Protein AF-A0A651GFV2-F1 (afdb_monomer)

Nearest PDB structures (foldseek):
  1a22-assembly1_A  TM=2.283E-01  e=3.974E+00  Homo sapiens
  4r3z-assembly1_B  TM=2.240E-01  e=6.162E+00  Homo sapiens
  2o27-assembly2_B-2  TM=1.920E-01  e=3.762E+00  Mus musculus

Solvent-accessible surface area (backbone atoms only — not comparable to full-atom values): 7453 Å² total; per-residue (Å²): 112,40,83,53,96,93,38,80,38,76,36,71,70,55,55,63,34,70,81,28,69,68,60,38,50,56,51,53,23,65,49,46,37,57,92,53,91,43,92,88,35,68,38,31,52,45,27,50,48,49,32,52,30,34,46,70,67,56,53,80,63,41,42,51,53,45,12,53,50,42,31,75,73,68,45,55,46,88,96,65,41,69,43,41,46,68,57,37,52,60,45,31,41,64,42,54,53,53,39,55,75,71,51,23,31,42,91,56,91,83,56,101,57,76,46,58,67,30,76,64,23,22,52,42,25,44,53,32,72,42,80,86,128

Foldseek 3Di:
DDQDPNDDDQDPVRVVCVPPVPVVLLVLLQCPPPPDDDPPQPLRQLRLQCLVCLLVQNCVLSLQVSQVVCQVVQDAPDPSHGRHSVNSCVSCVSVQVSCVVVVQADPDPPDDDRHGGDPVVNVSSCSSPDDDD

Sequence (133 aa):
LRKYKGRLVPTARGRDLAGDPVGLWWHLARALPVGGRDVSDPEWQAGVLLLALMASGSTDNAELTIAKLLTGLGWAVGDGQPIDRRTVTGLIAADVHLLRQLGAFERDRRSGWPGAVTSDGIALARAALGPPK

pLDDT: mean 86.47, std 10.75, range [50.53, 96.25]

Secondary structure (DSSP, 8-state):
-EEETTEEE--HHHHHGGG-HHHHHHHHHHTPSTT---TT-HHHHHHHHHHHHHHHT--TTHHHHHHHHHHHTT-EETTTEEP-HHHHHHHTHHHHHHHHHTT-B----SSSS--SBPHHHHHHHHHHHSPP-

Radius of gyration: 16.15 Å; Cα contacts (8 Å, |Δi|>4): 156; chains: 1; bounding box: 47×35×41 Å

Structure (mmCIF, N/CA/C/O backbone):
data_AF-A0A651GFV2-F1
#
_entry.id   AF-A0A651GFV2-F1
#
loop_
_atom_site.group_PDB
_atom_site.id
_atom_site.type_symbol
_atom_site.label_atom_id
_atom_site.label_alt_id
_atom_site.label_comp_id
_atom_site.label_asym_id
_atom_site.label_entity_id
_atom_site.label_seq_id
_atom_site.pdbx_PDB_ins_code
_atom_site.Cartn_x
_atom_site.Cartn_y
_atom_site.Cartn_z
_atom_site.occupancy
_atom_site.B_iso_or_equiv
_atom_site.auth_seq_id
_atom_site.auth_comp_id
_atom_site.auth_asym_id
_atom_site.auth_atom_id
_atom_site.pdbx_PDB_model_num
ATOM 1 N N . LEU A 1 1 ? -19.592 -4.464 -1.336 1.00 71.81 1 LEU A N 1
ATOM 2 C CA . LEU A 1 1 ? -20.964 -4.172 -1.831 1.00 71.81 1 LEU A CA 1
ATOM 3 C C . LEU A 1 1 ? -21.296 -5.142 -2.960 1.00 71.81 1 LEU A C 1
ATOM 5 O O . LEU A 1 1 ? -20.382 -5.554 -3.659 1.00 71.81 1 LEU A O 1
ATOM 9 N N . ARG A 1 2 ? -22.564 -5.518 -3.147 1.00 67.62 2 ARG A N 1
ATOM 10 C CA . ARG A 1 2 ? -23.038 -6.304 -4.298 1.00 67.62 2 ARG A CA 1
ATOM 11 C C . ARG A 1 2 ? -24.012 -5.456 -5.107 1.00 67.62 2 ARG A C 1
ATOM 13 O O . ARG A 1 2 ? -24.918 -4.855 -4.536 1.00 67.62 2 ARG A O 1
ATOM 20 N N . LYS A 1 3 ? -23.859 -5.434 -6.432 1.00 77.38 3 LYS A N 1
ATOM 21 C CA . LYS A 1 3 ? -24.849 -4.826 -7.326 1.00 77.38 3 LYS A CA 1
ATOM 22 C C . LYS A 1 3 ? -26.031 -5.788 -7.476 1.00 77.38 3 LYS A C 1
ATOM 24 O O . LYS A 1 3 ? -25.859 -6.910 -7.946 1.00 77.38 3 LYS A O 1
ATOM 29 N N . TYR A 1 4 ? -27.220 -5.368 -7.062 1.00 74.94 4 TYR A N 1
ATOM 30 C CA . TYR A 1 4 ? -28.464 -6.117 -7.240 1.00 74.94 4 TYR A CA 1
ATOM 31 C C . TYR A 1 4 ? -29.529 -5.183 -7.808 1.00 74.94 4 TYR A C 1
ATOM 33 O O . TYR A 1 4 ? -29.851 -4.168 -7.194 1.00 74.94 4 TYR A O 1
ATOM 41 N N . LYS A 1 5 ? -30.035 -5.499 -9.009 1.00 76.75 5 LYS A N 1
ATOM 42 C CA . LYS A 1 5 ? -31.049 -4.700 -9.725 1.00 76.75 5 LYS A CA 1
ATOM 43 C C . LYS A 1 5 ? -30.743 -3.189 -9.729 1.00 76.75 5 LYS A C 1
ATOM 45 O O . LYS A 1 5 ? -31.573 -2.370 -9.357 1.00 76.75 5 LYS A O 1
ATOM 50 N N . GLY A 1 6 ? -29.510 -2.823 -10.088 1.00 81.81 6 GLY A N 1
ATOM 51 C CA . GLY A 1 6 ? -29.085 -1.418 -10.173 1.00 81.81 6 GLY A CA 1
ATOM 52 C C . GLY A 1 6 ? -28.814 -0.720 -8.833 1.00 81.81 6 GLY A C 1
ATOM 53 O O . GLY A 1 6 ? -28.397 0.431 -8.844 1.00 81.81 6 GLY A O 1
ATOM 54 N N . ARG A 1 7 ? -28.979 -1.398 -7.689 1.00 76.69 7 ARG A N 1
ATOM 55 C CA . ARG A 1 7 ? -28.656 -0.858 -6.360 1.00 76.69 7 ARG A CA 1
ATOM 56 C C . ARG A 1 7 ? -27.407 -1.518 -5.787 1.00 76.69 7 ARG A C 1
ATOM 58 O O . ARG A 1 7 ? -27.172 -2.709 -5.998 1.00 76.69 7 ARG A O 1
ATOM 65 N N . LEU A 1 8 ? -26.613 -0.744 -5.051 1.00 77.94 8 LEU A N 1
ATOM 66 C CA . LEU A 1 8 ? -25.517 -1.268 -4.241 1.00 77.94 8 LEU A CA 1
ATOM 67 C C . LEU A 1 8 ? -26.088 -1.726 -2.901 1.00 77.94 8 LEU A C 1
ATOM 69 O O . LEU A 1 8 ? -26.599 -0.921 -2.130 1.00 77.94 8 LEU A O 1
ATOM 73 N N . VAL A 1 9 ? -26.018 -3.028 -2.641 1.00 80.44 9 VAL A N 1
ATOM 74 C CA . VAL A 1 9 ? -26.496 -3.640 -1.399 1.00 80.44 9 VAL A CA 1
ATOM 75 C C . VAL A 1 9 ? -25.286 -4.107 -0.578 1.00 80.44 9 VAL A C 1
ATOM 77 O O . VAL A 1 9 ? -24.334 -4.654 -1.155 1.00 80.44 9 VAL A O 1
ATOM 80 N N . PRO A 1 10 ? -25.272 -3.905 0.752 1.00 74.38 10 PRO A N 1
ATOM 81 C CA . PRO A 1 10 ? -24.256 -4.479 1.628 1.00 74.38 10 PRO A CA 1
ATOM 82 C C . PRO A 1 10 ? -24.151 -5.996 1.448 1.00 74.38 10 PRO A C 1
ATOM 84 O O . PRO A 1 10 ? -25.155 -6.703 1.366 1.00 74.38 10 PRO A O 1
ATOM 87 N N . THR A 1 11 ? -22.925 -6.512 1.382 1.00 80.62 11 THR A N 1
ATOM 88 C CA . THR A 1 11 ? -22.696 -7.962 1.470 1.00 80.62 11 THR A CA 1
ATOM 89 C C . THR A 1 11 ? -23.007 -8.430 2.895 1.00 80.62 11 THR A C 1
ATOM 91 O O . THR A 1 11 ? -23.013 -7.611 3.809 1.00 80.62 11 THR A O 1
ATOM 94 N N . ALA A 1 12 ? -23.255 -9.728 3.114 1.00 78.94 12 ALA A N 1
ATOM 95 C CA . ALA A 1 12 ? -23.410 -10.272 4.474 1.00 78.94 12 ALA A CA 1
ATOM 96 C C . ALA A 1 12 ? -22.224 -9.866 5.366 1.00 78.94 12 ALA A C 1
ATOM 98 O O . ALA A 1 12 ? -22.409 -9.140 6.333 1.00 78.94 12 ALA A O 1
ATOM 99 N N . ARG A 1 13 ? -21.003 -10.131 4.889 1.00 79.19 13 ARG A N 1
ATOM 100 C CA . ARG A 1 13 ? -19.756 -9.689 5.529 1.00 79.19 13 ARG A CA 1
ATOM 101 C C . ARG A 1 13 ? -19.681 -8.176 5.773 1.00 79.19 13 ARG A C 1
ATOM 103 O O . ARG A 1 13 ? -19.140 -7.745 6.778 1.00 79.19 13 ARG A O 1
ATOM 110 N N . GLY A 1 14 ? -20.217 -7.365 4.859 1.00 78.56 14 GLY A N 1
ATOM 111 C CA . GLY A 1 14 ? -20.259 -5.910 5.017 1.00 78.56 14 GLY A CA 1
ATOM 112 C C . GLY A 1 14 ? -21.257 -5.436 6.076 1.00 78.56 14 GLY A C 1
ATOM 113 O O . GLY A 1 14 ? -21.045 -4.378 6.649 1.00 78.56 14 GLY A O 1
ATOM 114 N N . ARG A 1 15 ? -22.323 -6.201 6.347 1.00 81.69 15 ARG A N 1
ATOM 115 C CA . ARG A 1 15 ? -23.245 -5.931 7.462 1.00 81.69 15 ARG A CA 1
ATOM 116 C C . ARG A 1 15 ? -22.623 -6.331 8.793 1.00 81.69 15 ARG A C 1
ATOM 118 O O . ARG A 1 15 ? -22.690 -5.547 9.728 1.00 81.69 15 ARG A O 1
ATOM 125 N N . ASP A 1 16 ? -21.978 -7.493 8.838 1.00 81.69 16 ASP A N 1
ATOM 126 C CA . ASP A 1 16 ? -21.355 -8.007 10.062 1.00 81.69 16 ASP A CA 1
ATOM 127 C C . ASP A 1 16 ? -20.221 -7.083 10.536 1.00 81.69 16 ASP A C 1
ATOM 129 O O . ASP A 1 16 ? -20.151 -6.726 11.707 1.00 81.69 16 ASP A O 1
ATOM 133 N N . LEU A 1 17 ? -19.384 -6.607 9.607 1.00 86.31 17 LEU A N 1
ATOM 134 C CA . LEU A 1 17 ? -18.275 -5.699 9.918 1.00 86.31 17 LEU A CA 1
ATOM 135 C C . LEU A 1 17 ? -18.705 -4.246 10.164 1.00 86.31 17 LEU A C 1
ATOM 137 O O . LEU A 1 17 ? -17.909 -3.462 10.670 1.00 86.31 17 LEU A O 1
ATOM 141 N N . ALA A 1 18 ? -19.939 -3.856 9.826 1.00 81.56 18 ALA A N 1
ATOM 142 C CA . ALA A 1 18 ? -20.399 -2.481 10.039 1.00 81.56 18 ALA A CA 1
ATOM 143 C C . ALA A 1 18 ? -20.474 -2.114 11.532 1.00 81.56 18 ALA A C 1
ATOM 145 O O . ALA A 1 18 ? -20.311 -0.948 11.881 1.00 81.56 18 ALA A O 1
ATOM 146 N N . GLY A 1 19 ? -20.707 -3.106 12.399 1.00 86.50 19 GLY A N 1
ATOM 147 C CA . GLY A 1 19 ? -20.691 -2.950 13.855 1.00 86.50 19 GLY A 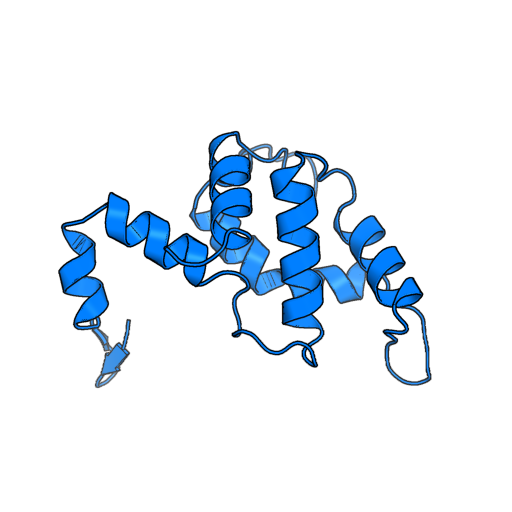CA 1
ATOM 148 C C . GLY A 1 19 ? -19.344 -3.265 14.511 1.00 86.50 19 GLY A C 1
ATOM 149 O O . GLY A 1 19 ? -19.232 -3.125 15.725 1.00 86.50 19 GLY A O 1
ATOM 150 N N . ASP A 1 20 ? -18.335 -3.681 13.739 1.00 89.31 20 ASP A N 1
ATOM 151 C CA . ASP A 1 20 ? -17.016 -4.085 14.237 1.00 89.31 20 ASP A CA 1
ATOM 152 C C . ASP A 1 20 ? -15.900 -3.272 13.551 1.00 89.31 20 ASP A C 1
ATOM 154 O O . ASP A 1 20 ? -15.322 -3.706 12.548 1.00 89.31 20 ASP A O 1
ATOM 158 N N . PRO A 1 21 ? -15.568 -2.079 14.082 1.00 86.06 21 PRO A N 1
ATOM 159 C CA . PRO A 1 21 ? -14.520 -1.226 13.525 1.00 86.06 21 PRO A CA 1
ATOM 160 C C . PRO A 1 21 ? -13.141 -1.899 13.476 1.00 86.06 21 PRO A C 1
ATOM 162 O O . PRO A 1 21 ? -12.376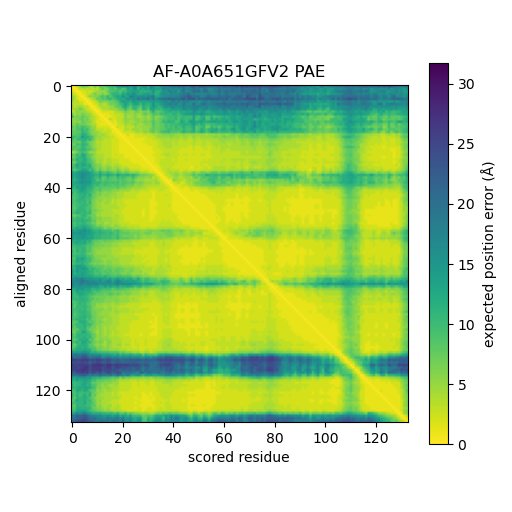 -1.670 12.538 1.00 86.06 21 PRO A O 1
ATOM 165 N N . VAL A 1 22 ? -12.819 -2.751 14.457 1.00 89.69 22 VAL A N 1
ATOM 166 C CA . VAL A 1 22 ? -11.527 -3.453 14.525 1.00 89.69 22 VAL A CA 1
ATOM 167 C C . VAL A 1 22 ? -11.474 -4.557 13.473 1.00 89.69 22 VAL A C 1
ATOM 169 O O . VAL A 1 22 ? -10.492 -4.672 12.733 1.00 89.69 22 VAL A O 1
ATOM 172 N N . GLY A 1 23 ? -12.540 -5.347 13.353 1.00 89.31 23 GLY A N 1
ATOM 173 C CA . GLY A 1 23 ? -12.672 -6.355 12.308 1.00 89.31 23 GLY A CA 1
ATOM 174 C C . GLY A 1 23 ? -12.657 -5.746 10.910 1.00 89.31 23 GLY A C 1
ATOM 175 O O . GLY A 1 23 ? -12.031 -6.311 10.006 1.00 89.31 23 GLY A O 1
ATOM 176 N N . LEU A 1 24 ? -13.284 -4.579 10.728 1.00 88.44 24 LEU A N 1
ATOM 177 C CA . LEU A 1 24 ? -13.254 -3.834 9.473 1.00 88.44 24 LEU A CA 1
ATOM 178 C C . LEU A 1 24 ? -11.829 -3.398 9.123 1.00 88.44 24 LEU A C 1
ATOM 180 O O . LEU A 1 24 ? -11.395 -3.606 7.990 1.00 88.44 24 LEU A O 1
ATOM 184 N N . TRP A 1 25 ? -11.079 -2.872 10.092 1.00 90.44 25 TRP A N 1
ATOM 185 C CA . TRP A 1 25 ? -9.688 -2.467 9.891 1.00 90.44 25 TRP A CA 1
ATOM 186 C C . TRP A 1 25 ? -8.810 -3.637 9.427 1.00 90.44 25 TRP A C 1
ATOM 188 O O . TRP A 1 25 ? -8.151 -3.555 8.390 1.00 90.44 25 TRP A O 1
ATOM 198 N N . TRP A 1 26 ? -8.879 -4.783 10.113 1.00 90.69 26 TRP A N 1
ATOM 199 C CA . TRP A 1 26 ? -8.144 -5.985 9.698 1.00 90.69 26 TRP A CA 1
ATOM 200 C C . TRP A 1 26 ? -8.626 -6.545 8.362 1.00 90.69 26 TRP A C 1
ATOM 202 O O . TRP A 1 26 ? -7.854 -7.143 7.611 1.00 90.69 26 TRP A O 1
ATOM 212 N N . HIS A 1 27 ? -9.916 -6.410 8.054 1.00 89.50 27 HIS A N 1
ATOM 213 C CA . HIS A 1 27 ? -10.441 -6.806 6.755 1.00 89.50 27 HIS A CA 1
ATOM 214 C C . HIS A 1 27 ? -9.843 -5.968 5.624 1.00 89.50 27 HIS A C 1
ATOM 216 O O . HIS A 1 27 ? -9.451 -6.554 4.618 1.00 89.50 27 HIS A O 1
ATOM 222 N N . LEU A 1 28 ? -9.728 -4.653 5.813 1.00 89.69 28 LEU A N 1
ATOM 223 C CA . LEU A 1 28 ? -9.114 -3.738 4.852 1.00 89.69 28 LEU A CA 1
ATOM 224 C C . LEU A 1 28 ? -7.615 -4.003 4.695 1.00 89.69 28 LEU A C 1
ATOM 226 O O . LEU A 1 28 ? -7.147 -4.113 3.568 1.00 89.69 28 LEU A O 1
ATOM 230 N N . ALA A 1 29 ? -6.885 -4.206 5.798 1.00 92.50 29 ALA A N 1
ATOM 231 C CA . ALA A 1 29 ? -5.463 -4.556 5.753 1.00 92.50 29 ALA A CA 1
ATOM 232 C C . ALA A 1 29 ? -5.209 -5.825 4.918 1.00 92.50 29 ALA A C 1
ATOM 234 O O . ALA A 1 29 ? -4.312 -5.860 4.086 1.00 92.50 29 ALA A O 1
ATOM 235 N N . ARG A 1 30 ? -6.048 -6.858 5.081 1.00 89.94 30 ARG A N 1
ATOM 236 C CA . ARG A 1 30 ? -5.943 -8.113 4.311 1.00 89.94 30 ARG A CA 1
ATOM 237 C C . ARG A 1 30 ? -6.379 -7.999 2.852 1.00 89.94 30 ARG A C 1
ATOM 239 O O . ARG A 1 30 ? -6.081 -8.903 2.078 1.00 89.94 30 ARG A O 1
ATOM 246 N N . ALA A 1 31 ? -7.134 -6.961 2.505 1.00 89.44 31 ALA A N 1
ATOM 247 C CA . ALA A 1 31 ? -7.571 -6.714 1.136 1.00 89.44 31 ALA A CA 1
ATOM 248 C C . ALA A 1 31 ? -6.491 -6.026 0.287 1.00 89.44 31 ALA A C 1
ATOM 250 O O . ALA A 1 31 ? -6.707 -5.855 -0.908 1.00 89.44 31 ALA A O 1
ATOM 251 N N . LEU A 1 32 ? -5.369 -5.630 0.900 1.00 92.06 32 LEU A N 1
ATOM 252 C CA . LEU A 1 32 ? -4.209 -5.054 0.235 1.00 92.06 32 LEU A CA 1
ATOM 253 C C . LEU A 1 32 ? -3.157 -6.142 -0.090 1.00 92.06 32 LEU A C 1
ATOM 255 O O . LEU A 1 32 ? -2.934 -7.035 0.739 1.00 92.06 32 LEU A O 1
ATOM 259 N N . PRO A 1 33 ? -2.470 -6.054 -1.245 1.00 93.69 33 PRO A N 1
ATOM 260 C CA . PRO A 1 33 ? -2.784 -5.184 -2.384 1.00 93.69 33 PRO A CA 1
ATOM 261 C C . PRO A 1 33 ? -4.152 -5.487 -3.014 1.00 93.69 33 PRO A C 1
ATOM 263 O O . PRO A 1 33 ? -4.629 -6.625 -2.994 1.00 93.69 33 PRO A O 1
ATOM 266 N N . VAL A 1 34 ? -4.790 -4.457 -3.562 1.00 89.44 34 VAL A N 1
ATOM 267 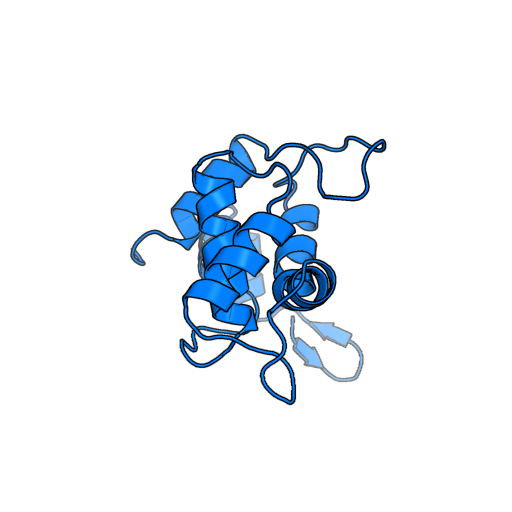C CA . VAL A 1 34 ? -6.054 -4.569 -4.291 1.00 89.44 34 VAL A CA 1
ATOM 268 C C . VAL A 1 34 ? -5.808 -5.363 -5.573 1.00 89.44 34 VAL A C 1
ATOM 270 O O . VAL A 1 34 ? -4.871 -5.079 -6.301 1.00 89.44 34 VAL A O 1
ATOM 273 N N . GLY A 1 35 ? -6.666 -6.342 -5.868 1.00 79.88 35 GLY A N 1
ATOM 274 C CA . GLY A 1 35 ? -6.563 -7.165 -7.085 1.00 79.88 35 GLY A CA 1
ATOM 275 C C . GLY A 1 35 ? -6.339 -8.650 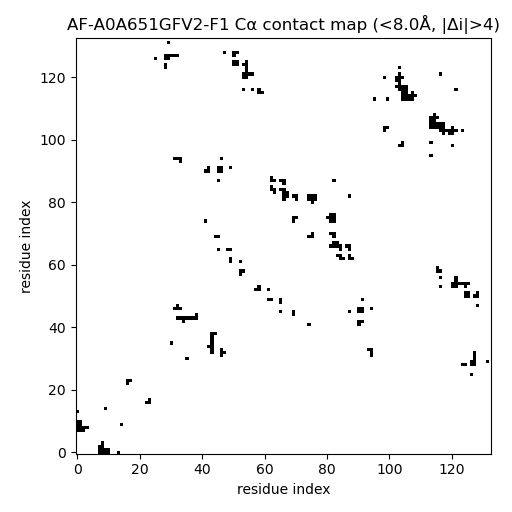-6.807 1.00 79.88 35 GLY A C 1
ATOM 276 O O . GLY A 1 35 ? -6.741 -9.486 -7.608 1.00 79.88 35 GLY A O 1
ATOM 277 N N . GLY A 1 36 ? -5.852 -9.004 -5.614 1.00 77.94 36 GLY A N 1
ATOM 278 C CA . GLY A 1 36 ? -5.677 -10.396 -5.195 1.00 77.94 36 GLY A CA 1
ATOM 279 C C . GLY A 1 36 ? -4.246 -10.693 -4.769 1.00 77.94 36 GLY A C 1
ATOM 280 O O . GLY A 1 36 ? -3.495 -9.784 -4.445 1.00 77.94 36 GLY A O 1
ATOM 281 N N . ARG A 1 37 ? -3.883 -11.977 -4.701 1.00 81.62 37 ARG A N 1
ATOM 282 C CA . ARG A 1 37 ? -2.528 -12.437 -4.361 1.00 81.62 37 ARG A CA 1
ATOM 283 C C . ARG A 1 37 ? -2.016 -13.337 -5.472 1.00 81.62 37 ARG A C 1
ATOM 285 O O . ARG A 1 37 ? -2.139 -14.555 -5.374 1.00 81.62 37 ARG A O 1
ATOM 292 N N . ASP A 1 38 ? -1.482 -12.720 -6.513 1.00 82.69 38 ASP A N 1
ATOM 293 C CA . ASP A 1 38 ? -0.839 -13.423 -7.614 1.00 82.69 38 ASP A CA 1
ATOM 294 C C . ASP A 1 38 ? 0.584 -12.889 -7.786 1.00 82.69 38 ASP A C 1
ATOM 296 O O . ASP A 1 38 ? 0.804 -11.722 -8.087 1.00 82.69 38 ASP A O 1
ATOM 300 N N . VAL A 1 39 ? 1.571 -13.754 -7.558 1.00 78.12 39 VAL A N 1
ATOM 301 C CA . VAL A 1 39 ? 2.995 -13.397 -7.649 1.00 78.12 39 VAL A CA 1
ATOM 302 C C . VAL A 1 39 ? 3.395 -13.106 -9.101 1.00 78.12 39 VAL A C 1
ATOM 304 O O . VAL A 1 39 ? 4.372 -12.392 -9.335 1.00 78.12 39 VAL A O 1
ATOM 307 N N . SER A 1 40 ? 2.637 -13.630 -10.066 1.00 82.94 40 SER A N 1
ATOM 308 C CA . SER A 1 40 ? 2.806 -13.380 -11.496 1.00 82.94 40 SER A CA 1
ATOM 309 C C . SER A 1 40 ? 2.091 -12.114 -11.978 1.00 82.94 40 SER A C 1
ATOM 311 O O . SER A 1 40 ? 2.219 -11.773 -13.153 1.00 82.94 40 SER A O 1
ATOM 313 N N . ASP A 1 41 ? 1.387 -11.400 -11.097 1.00 89.00 41 ASP A N 1
ATOM 314 C CA . ASP A 1 41 ? 0.717 -10.141 -11.414 1.00 89.00 41 ASP A CA 1
ATOM 315 C C . ASP A 1 41 ? 1.620 -8.932 -11.077 1.00 89.00 41 ASP A C 1
ATOM 317 O O . ASP A 1 41 ? 2.025 -8.759 -9.917 1.00 89.00 41 ASP A O 1
ATOM 321 N N . PRO A 1 42 ? 1.953 -8.070 -12.060 1.00 88.81 42 PRO A N 1
ATOM 322 C CA . PRO A 1 42 ? 2.742 -6.866 -11.814 1.00 88.81 42 PRO A CA 1
ATOM 323 C C . PRO A 1 42 ? 2.059 -5.874 -10.861 1.00 88.81 42 PRO A C 1
ATOM 325 O O . PRO A 1 42 ? 2.765 -5.163 -10.142 1.00 88.81 42 PRO A O 1
ATOM 328 N N . GLU A 1 43 ? 0.722 -5.811 -10.829 1.00 92.50 43 GLU A N 1
ATOM 329 C CA . GLU A 1 43 ? -0.016 -4.932 -9.909 1.00 92.50 43 GLU A CA 1
ATOM 330 C C . GLU A 1 43 ? 0.205 -5.375 -8.462 1.00 92.50 43 GLU A C 1
ATOM 332 O O . GLU A 1 43 ? 0.557 -4.562 -7.604 1.00 92.50 43 GLU A O 1
ATOM 337 N N . TRP A 1 44 ? 0.122 -6.683 -8.205 1.00 93.69 44 TRP A N 1
ATOM 338 C CA . TRP A 1 44 ? 0.383 -7.242 -6.882 1.00 93.69 44 TRP A CA 1
ATOM 339 C C . TRP A 1 44 ? 1.814 -6.967 -6.406 1.00 93.69 44 TRP A C 1
ATOM 341 O O . TRP A 1 44 ? 2.012 -6.503 -5.281 1.00 93.69 44 TRP A O 1
ATOM 351 N N . GLN A 1 45 ? 2.818 -7.201 -7.260 1.00 93.50 45 GLN A N 1
ATOM 352 C CA . GLN A 1 45 ? 4.224 -6.935 -6.927 1.00 93.50 45 GLN A CA 1
ATOM 353 C C . GLN A 1 45 ? 4.460 -5.452 -6.617 1.00 93.50 45 GLN A C 1
ATOM 355 O O . GLN A 1 45 ? 5.087 -5.111 -5.610 1.00 93.50 45 GLN A O 1
ATOM 360 N N . ALA A 1 46 ? 3.929 -4.557 -7.454 1.00 95.12 46 ALA A N 1
ATOM 361 C CA . ALA A 1 46 ? 4.033 -3.118 -7.244 1.00 95.12 46 ALA A CA 1
ATOM 362 C C . ALA A 1 46 ? 3.342 -2.682 -5.939 1.00 95.12 46 ALA A C 1
ATOM 364 O O . ALA A 1 46 ? 3.900 -1.878 -5.188 1.00 95.12 46 ALA A O 1
ATOM 365 N N . GLY A 1 47 ? 2.172 -3.250 -5.636 1.00 95.25 47 GLY A N 1
ATOM 366 C CA . GLY A 1 47 ? 1.428 -2.999 -4.405 1.00 95.25 47 GLY A CA 1
ATOM 367 C C . GLY A 1 47 ? 2.16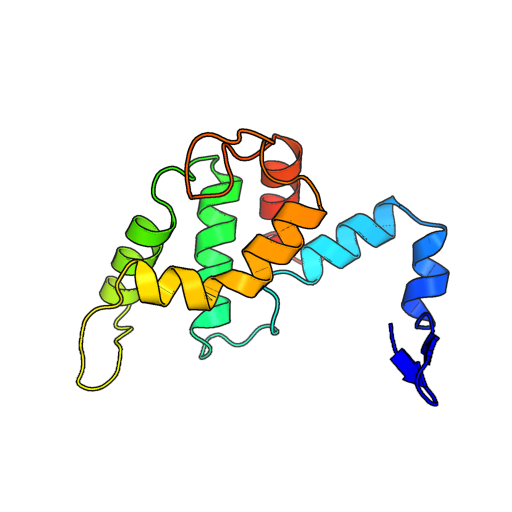6 -3.471 -3.150 1.00 95.25 47 GLY A C 1
ATOM 368 O O . GLY A 1 47 ? 2.246 -2.733 -2.167 1.00 95.25 47 GLY A O 1
ATOM 369 N N . VAL A 1 48 ? 2.791 -4.654 -3.173 1.00 95.44 48 VAL A N 1
ATOM 370 C CA . VAL A 1 48 ? 3.634 -5.132 -2.058 1.00 95.44 48 VAL A CA 1
ATOM 371 C C . VAL A 1 48 ? 4.818 -4.193 -1.822 1.00 95.44 48 VAL A C 1
ATOM 373 O O . VAL A 1 48 ? 5.092 -3.831 -0.676 1.00 95.44 48 VAL A O 1
ATOM 376 N N . LEU A 1 49 ? 5.499 -3.757 -2.887 1.00 95.62 49 LEU A N 1
ATOM 377 C CA . LEU A 1 49 ? 6.617 -2.817 -2.776 1.00 95.62 49 LEU A CA 1
ATOM 378 C C . LEU A 1 49 ? 6.168 -1.449 -2.240 1.00 95.62 49 LEU A C 1
ATOM 380 O O . LEU A 1 49 ? 6.857 -0.871 -1.397 1.00 95.62 49 LEU A O 1
ATOM 384 N N . LEU A 1 50 ? 4.998 -0.954 -2.657 1.00 95.56 50 LEU A N 1
ATOM 385 C CA . LEU A 1 50 ? 4.392 0.252 -2.088 1.00 95.56 50 LEU A CA 1
ATOM 386 C C . LEU A 1 50 ? 4.170 0.099 -0.579 1.00 95.56 50 LEU A C 1
ATOM 388 O O . LEU A 1 50 ? 4.598 0.957 0.194 1.00 95.56 50 LEU A O 1
ATOM 392 N N . LEU A 1 51 ? 3.536 -0.993 -0.147 1.00 95.75 51 LEU A N 1
ATOM 393 C CA . LEU A 1 51 ? 3.277 -1.251 1.271 1.00 95.75 51 LEU A CA 1
ATOM 394 C C . LEU A 1 51 ? 4.579 -1.375 2.069 1.00 95.75 51 LEU A C 1
ATOM 396 O O . LEU A 1 51 ? 4.641 -0.901 3.201 1.00 95.75 51 LEU A O 1
ATOM 400 N N . ALA A 1 52 ? 5.635 -1.955 1.494 1.00 96.25 52 ALA A N 1
ATOM 401 C CA . ALA A 1 52 ? 6.939 -2.056 2.148 1.00 96.25 52 ALA A CA 1
ATOM 402 C C . ALA A 1 52 ? 7.557 -0.672 2.40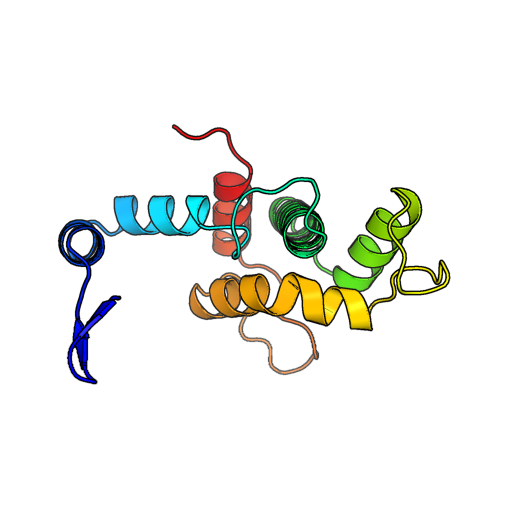7 1.00 96.25 52 ALA A C 1
ATOM 404 O O . ALA A 1 52 ? 7.996 -0.391 3.524 1.00 96.25 52 ALA A O 1
ATOM 405 N N . LEU A 1 53 ? 7.519 0.216 1.409 1.00 95.00 53 LEU A N 1
ATOM 406 C CA . LEU A 1 53 ? 7.986 1.601 1.542 1.00 95.00 53 LEU A CA 1
ATOM 407 C C . LEU A 1 53 ? 7.131 2.405 2.530 1.00 95.00 53 LEU A C 1
ATOM 409 O O . LEU A 1 53 ? 7.653 3.182 3.328 1.00 95.00 53 LEU A O 1
ATOM 413 N N . MET A 1 54 ? 5.814 2.192 2.537 1.00 95.06 54 MET A N 1
ATOM 414 C CA . MET A 1 54 ? 4.932 2.799 3.536 1.00 95.06 54 MET A CA 1
ATOM 415 C C . MET A 1 54 ? 5.239 2.295 4.948 1.00 95.06 54 MET A C 1
ATOM 417 O O . MET A 1 54 ? 5.311 3.091 5.877 1.00 95.06 54 MET A O 1
ATOM 421 N N . ALA A 1 55 ? 5.468 0.994 5.131 1.00 95.81 55 ALA A N 1
ATOM 422 C CA . ALA A 1 55 ? 5.773 0.397 6.431 1.00 95.81 55 ALA A CA 1
ATOM 423 C C . ALA A 1 55 ? 7.102 0.898 7.033 1.00 95.81 55 ALA A C 1
ATOM 425 O O . ALA A 1 55 ? 7.262 0.886 8.265 1.00 95.81 55 ALA A O 1
ATOM 426 N N . SER A 1 56 ? 8.034 1.344 6.182 1.00 93.25 56 SER A N 1
ATOM 427 C CA . SER A 1 56 ? 9.281 2.008 6.580 1.00 93.25 56 SER A CA 1
ATOM 428 C C . SER A 1 56 ? 9.143 3.526 6.749 1.00 93.25 56 SER A C 1
ATOM 430 O O . SER A 1 56 ? 10.062 4.156 7.266 1.00 93.25 56 SER A O 1
ATOM 432 N N . GLY A 1 57 ? 8.020 4.119 6.330 1.00 89.88 57 GLY A N 1
ATOM 433 C CA . GLY A 1 57 ? 7.821 5.570 6.274 1.00 89.88 57 GLY A CA 1
ATOM 434 C C . GLY A 1 57 ? 8.630 6.265 5.170 1.00 89.88 57 GLY A C 1
ATOM 435 O O . GLY A 1 57 ? 8.784 7.480 5.205 1.00 89.88 57 GLY A O 1
ATOM 436 N N . SER A 1 58 ? 9.174 5.518 4.204 1.00 86.25 58 SER A N 1
ATOM 437 C CA . SER A 1 58 ? 10.099 6.021 3.176 1.00 86.25 58 SER A CA 1
ATOM 438 C C . SER A 1 58 ? 9.404 6.138 1.824 1.00 86.25 58 SER A C 1
ATOM 440 O O . SER A 1 58 ? 9.713 5.417 0.877 1.00 86.25 58 SER A O 1
ATOM 442 N N . THR A 1 59 ? 8.422 7.028 1.739 1.00 83.94 59 THR A N 1
ATOM 443 C CA . THR A 1 59 ? 7.557 7.129 0.558 1.00 83.94 59 THR A CA 1
ATOM 444 C C . THR A 1 59 ? 7.951 8.228 -0.420 1.00 83.94 59 THR A C 1
ATOM 446 O O . THR A 1 59 ? 7.322 8.377 -1.463 1.00 83.94 59 THR A O 1
ATOM 449 N N . ASP A 1 60 ? 9.022 8.967 -0.149 1.00 83.38 60 ASP A N 1
ATOM 450 C CA . ASP A 1 60 ? 9.545 9.944 -1.099 1.00 83.38 60 ASP A CA 1
ATOM 451 C C . ASP A 1 60 ? 9.968 9.258 -2.404 1.00 83.38 60 ASP A C 1
ATOM 453 O O . ASP A 1 60 ? 10.813 8.362 -2.419 1.00 83.38 60 ASP A O 1
ATOM 457 N N . ASN A 1 61 ? 9.384 9.698 -3.522 1.00 85.56 61 ASN A N 1
ATOM 458 C CA . ASN A 1 61 ? 9.603 9.121 -4.853 1.00 85.56 61 ASN A CA 1
ATOM 459 C C . ASN A 1 61 ? 9.353 7.602 -4.921 1.00 85.56 61 ASN A C 1
ATOM 461 O O . ASN A 1 61 ? 10.063 6.899 -5.651 1.00 85.56 61 ASN A O 1
ATOM 465 N N . ALA A 1 62 ? 8.371 7.080 -4.177 1.00 89.50 62 ALA A N 1
ATOM 466 C CA . ALA A 1 62 ? 8.139 5.640 -4.099 1.00 89.50 62 ALA A CA 1
ATOM 467 C C . ALA A 1 62 ? 7.964 4.996 -5.479 1.00 89.50 62 ALA A C 1
ATOM 469 O O . ALA A 1 62 ? 8.515 3.929 -5.715 1.00 89.50 62 ALA A O 1
ATOM 470 N N . GLU A 1 63 ? 7.282 5.645 -6.425 1.00 92.31 63 GLU A N 1
ATOM 471 C CA . GLU A 1 63 ? 7.080 5.081 -7.765 1.00 92.31 63 GLU A CA 1
ATOM 472 C C . GLU A 1 63 ? 8.400 4.888 -8.515 1.00 92.31 63 GLU A C 1
ATOM 474 O O . GLU A 1 63 ? 8.549 3.918 -9.251 1.00 92.31 63 GLU A O 1
ATOM 479 N N . LEU A 1 64 ? 9.369 5.793 -8.330 1.00 93.38 64 LEU A N 1
ATOM 480 C CA . LEU A 1 64 ? 10.696 5.658 -8.930 1.00 93.38 64 LEU A CA 1
ATOM 481 C C . LEU A 1 64 ? 11.463 4.500 -8.287 1.00 93.38 64 LEU A C 1
ATOM 483 O O . LEU A 1 64 ? 12.129 3.737 -8.985 1.00 93.38 64 LEU A O 1
ATOM 487 N N . THR A 1 65 ? 11.372 4.364 -6.965 1.00 94.56 65 THR A N 1
ATOM 488 C CA . THR A 1 65 ? 11.992 3.256 -6.230 1.00 94.56 65 THR A CA 1
ATOM 489 C C . THR A 1 65 ? 11.384 1.918 -6.648 1.00 94.56 65 THR A C 1
ATOM 491 O O . THR A 1 65 ? 12.119 0.999 -7.000 1.00 94.56 65 THR A O 1
ATOM 494 N N . ILE A 1 66 ? 10.055 1.826 -6.707 1.00 95.81 66 ILE A N 1
ATOM 495 C CA . ILE A 1 66 ? 9.320 0.643 -7.168 1.00 95.81 66 ILE A CA 1
ATOM 496 C C . ILE A 1 66 ? 9.688 0.319 -8.621 1.00 95.81 66 ILE A C 1
ATOM 498 O O . ILE A 1 66 ? 9.981 -0.832 -8.922 1.00 95.81 66 ILE A O 1
ATOM 502 N N . ALA A 1 67 ? 9.754 1.314 -9.511 1.00 96.25 67 ALA A N 1
ATOM 503 C CA . ALA A 1 67 ? 10.122 1.117 -10.916 1.00 96.25 67 ALA A CA 1
ATOM 504 C C . ALA A 1 67 ? 11.521 0.496 -11.065 1.00 96.25 67 ALA A C 1
ATOM 506 O O . ALA A 1 67 ? 11.708 -0.468 -11.812 1.00 96.25 67 ALA A O 1
ATOM 507 N N . LYS A 1 68 ? 12.497 1.002 -10.298 1.00 96.00 68 LYS A N 1
ATOM 508 C CA . LYS A 1 68 ? 13.860 0.452 -10.252 1.00 96.00 68 LYS A CA 1
ATOM 509 C C . LYS A 1 68 ? 13.884 -0.978 -9.718 1.00 96.00 68 LYS A C 1
ATOM 511 O O . LYS A 1 68 ? 14.580 -1.814 -10.285 1.00 96.00 68 LYS A O 1
ATOM 516 N N . LEU A 1 69 ? 13.133 -1.257 -8.653 1.00 95.81 69 LEU A N 1
ATOM 517 C CA . LEU A 1 69 ? 13.063 -2.591 -8.055 1.00 95.81 69 LEU A CA 1
ATOM 518 C C . LEU A 1 69 ? 12.416 -3.598 -9.007 1.00 95.81 69 LEU A C 1
ATOM 520 O O . LEU A 1 69 ? 12.997 -4.648 -9.247 1.00 95.81 69 LEU A O 1
ATOM 524 N N . LEU A 1 70 ? 11.272 -3.263 -9.608 1.00 95.62 70 LEU A N 1
ATOM 525 C CA . LEU A 1 70 ? 10.605 -4.124 -10.588 1.00 95.62 70 LEU A CA 1
ATOM 526 C C . LEU A 1 70 ? 11.505 -4.395 -11.799 1.00 95.62 70 LEU A C 1
ATOM 528 O O . LEU A 1 70 ? 11.677 -5.551 -12.175 1.00 95.62 70 LEU A O 1
ATOM 532 N N . THR A 1 71 ? 12.154 -3.362 -12.345 1.00 95.94 71 THR A N 1
ATOM 533 C CA . THR A 1 71 ? 13.126 -3.526 -13.440 1.00 95.94 71 THR A CA 1
ATOM 534 C C . THR A 1 71 ? 14.286 -4.437 -13.032 1.00 95.94 71 THR A C 1
ATOM 536 O O . THR A 1 71 ? 14.658 -5.340 -13.776 1.00 95.94 71 THR A O 1
ATOM 539 N N . GLY A 1 72 ? 14.844 -4.248 -11.831 1.00 94.38 72 GLY A N 1
ATOM 540 C CA . GLY A 1 72 ? 15.919 -5.094 -11.303 1.00 94.38 72 GLY A CA 1
ATOM 541 C C . GLY A 1 72 ? 15.498 -6.547 -11.056 1.00 94.38 72 GLY A C 1
ATOM 542 O O . GLY A 1 72 ? 16.326 -7.446 -11.155 1.00 94.38 72 GLY A O 1
ATOM 543 N N . LEU A 1 73 ? 14.211 -6.784 -10.789 1.00 91.44 73 LEU A N 1
ATOM 544 C CA . LEU A 1 73 ? 13.602 -8.114 -10.681 1.00 91.44 73 LEU A CA 1
ATOM 545 C C . LEU A 1 73 ? 13.281 -8.746 -12.050 1.00 91.44 73 LEU A C 1
ATOM 547 O O . LEU A 1 73 ? 12.775 -9.864 -12.094 1.00 91.44 73 LEU A O 1
ATOM 551 N N . GLY A 1 74 ? 13.577 -8.057 -13.156 1.00 92.56 74 GLY A N 1
ATOM 552 C CA . GLY A 1 74 ? 13.367 -8.551 -14.517 1.00 92.56 74 GLY A CA 1
ATOM 553 C C . GLY A 1 74 ? 11.997 -8.227 -15.112 1.00 92.56 74 GLY A C 1
ATOM 554 O O . GLY A 1 74 ? 11.691 -8.704 -16.203 1.00 92.56 74 GLY A O 1
ATOM 555 N N . TRP A 1 75 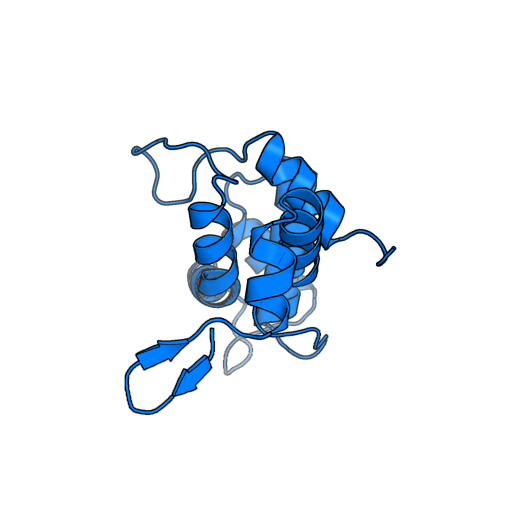? 11.175 -7.414 -14.439 1.00 93.56 75 TRP A N 1
ATOM 556 C CA . TRP A 1 75 ? 9.940 -6.906 -15.036 1.00 93.56 75 TRP A CA 1
ATOM 557 C C . TRP A 1 75 ? 10.253 -5.872 -16.114 1.00 93.56 75 TRP A C 1
ATOM 559 O O . TRP A 1 75 ? 11.144 -5.035 -15.959 1.00 93.56 75 TRP A O 1
ATOM 569 N N . ALA A 1 76 ? 9.480 -5.906 -17.193 1.00 93.25 76 ALA A N 1
ATOM 570 C CA . ALA A 1 76 ? 9.623 -5.002 -18.322 1.00 93.25 76 ALA A CA 1
ATOM 571 C C . ALA A 1 76 ? 8.270 -4.758 -19.003 1.00 93.25 76 ALA A C 1
ATOM 573 O O . ALA A 1 76 ? 7.336 -5.548 -18.859 1.00 93.25 76 ALA A O 1
ATOM 574 N N . VAL A 1 77 ? 8.171 -3.662 -19.755 1.00 88.75 77 VAL A N 1
ATOM 575 C CA . VAL A 1 77 ? 7.021 -3.346 -20.611 1.00 88.75 77 VAL A CA 1
ATOM 576 C C . VAL A 1 77 ? 7.341 -3.730 -22.054 1.00 88.75 77 VAL A C 1
ATOM 578 O O . VAL A 1 77 ? 8.439 -3.444 -22.533 1.00 88.75 77 VAL A O 1
ATOM 581 N N . GLY A 1 78 ? 6.370 -4.313 -22.766 1.00 82.56 78 GLY A N 1
ATOM 582 C CA . GLY A 1 78 ? 6.456 -4.561 -24.211 1.00 82.56 78 GLY A CA 1
ATOM 583 C C . GLY A 1 78 ? 7.753 -5.267 -24.618 1.00 82.56 78 GLY A C 1
ATOM 584 O O . GLY A 1 78 ? 8.074 -6.325 -24.083 1.00 82.56 78 GLY A O 1
ATOM 585 N N . ASP A 1 79 ? 8.513 -4.643 -25.520 1.00 83.06 79 ASP A N 1
ATOM 586 C CA . ASP A 1 79 ? 9.771 -5.143 -26.100 1.00 83.06 79 ASP A CA 1
ATOM 587 C C . ASP A 1 79 ? 10.974 -5.117 -25.127 1.00 83.06 79 ASP A C 1
ATOM 589 O O . ASP A 1 79 ? 12.100 -4.797 -25.510 1.00 83.06 79 ASP A O 1
ATOM 593 N N . GLY A 1 80 ? 10.755 -5.405 -23.844 1.00 88.44 80 GLY A N 1
ATOM 594 C CA . GLY A 1 80 ? 11.814 -5.432 -22.832 1.00 88.44 80 GLY A CA 1
ATOM 595 C C . GLY A 1 80 ? 12.226 -4.053 -22.309 1.00 88.44 80 GLY A C 1
ATOM 596 O O . GLY A 1 80 ? 13.301 -3.917 -21.726 1.00 88.44 80 GLY A O 1
ATOM 597 N N . GLN A 1 81 ? 11.398 -3.022 -22.502 1.00 91.81 81 GLN A N 1
ATOM 598 C CA . GLN A 1 81 ? 11.682 -1.696 -21.955 1.00 91.81 81 GLN A CA 1
ATOM 599 C C . GLN A 1 81 ? 11.591 -1.711 -20.422 1.00 91.81 81 GLN A C 1
ATOM 601 O O . GLN A 1 81 ? 10.689 -2.348 -19.870 1.00 91.81 81 GLN A O 1
ATOM 606 N N . PRO A 1 82 ? 12.488 -1.002 -19.717 1.00 93.06 82 PRO A N 1
ATOM 607 C CA . PRO A 1 82 ? 12.465 -0.954 -18.262 1.00 93.06 82 PRO A CA 1
ATOM 608 C C . PRO A 1 82 ? 11.158 -0.339 -17.749 1.00 93.06 82 PRO A C 1
ATOM 610 O O . PRO A 1 82 ? 10.579 0.550 -18.379 1.00 93.06 82 PRO A O 1
ATOM 613 N N . ILE A 1 83 ? 10.708 -0.795 -16.579 1.00 95.56 83 ILE A N 1
ATOM 614 C CA . ILE A 1 83 ? 9.546 -0.212 -15.907 1.00 95.56 83 ILE A CA 1
ATOM 615 C C . ILE A 1 83 ? 9.896 1.221 -15.496 1.00 95.56 83 ILE A C 1
ATOM 617 O O . ILE A 1 83 ? 10.902 1.457 -14.825 1.00 95.56 83 ILE A O 1
ATOM 621 N N . ASP A 1 84 ? 9.052 2.183 -15.866 1.00 93.75 84 ASP A N 1
ATOM 622 C CA . ASP A 1 84 ? 9.211 3.589 -15.504 1.00 93.75 84 ASP A CA 1
ATOM 623 C C . ASP A 1 84 ? 8.214 4.034 -14.415 1.00 93.75 84 ASP A C 1
ATOM 625 O O . ASP A 1 84 ? 7.278 3.325 -14.028 1.00 93.75 84 ASP A O 1
ATOM 629 N N . ARG A 1 85 ? 8.403 5.263 -13.918 1.00 92.94 85 ARG A N 1
ATOM 630 C CA . ARG A 1 85 ? 7.533 5.883 -12.903 1.00 92.94 85 ARG A CA 1
ATOM 631 C C . ARG A 1 85 ? 6.064 5.936 -13.338 1.00 92.94 85 ARG A C 1
ATOM 633 O O . ARG A 1 85 ? 5.164 5.782 -12.507 1.00 92.94 85 ARG A O 1
ATOM 640 N N . ARG A 1 86 ? 5.805 6.189 -14.624 1.00 92.38 86 ARG A N 1
ATOM 641 C CA . ARG A 1 86 ? 4.443 6.321 -15.153 1.00 92.38 86 ARG A CA 1
ATOM 642 C C . ARG A 1 86 ? 3.721 4.978 -15.138 1.00 92.38 86 ARG A C 1
ATOM 644 O O . ARG A 1 86 ? 2.567 4.925 -14.721 1.00 92.38 86 ARG A O 1
ATOM 651 N N . THR A 1 87 ? 4.413 3.916 -15.530 1.00 94.62 87 THR A N 1
ATOM 652 C CA . THR A 1 87 ? 3.906 2.542 -15.500 1.00 94.62 87 THR A CA 1
ATOM 653 C C . THR A 1 87 ? 3.541 2.148 -14.075 1.00 94.62 87 THR A C 1
ATOM 655 O O . THR A 1 87 ? 2.407 1.746 -13.825 1.00 94.62 87 THR A O 1
ATOM 658 N N . VAL A 1 88 ? 4.440 2.384 -13.113 1.00 95.31 88 VAL A N 1
ATOM 659 C CA . VAL A 1 88 ? 4.159 2.108 -11.694 1.00 95.31 88 VAL A CA 1
ATOM 660 C C . VAL A 1 88 ? 2.950 2.879 -11.186 1.00 95.31 88 VAL A C 1
ATOM 662 O O . VAL A 1 88 ? 2.131 2.306 -10.479 1.00 95.31 88 VAL A O 1
ATOM 665 N N . THR A 1 89 ? 2.797 4.150 -11.569 1.00 93.12 89 THR A N 1
ATOM 666 C CA . THR A 1 89 ? 1.637 4.961 -11.159 1.00 93.12 89 THR A CA 1
ATOM 667 C C . THR A 1 89 ? 0.312 4.306 -11.560 1.00 93.12 89 THR A C 1
ATOM 669 O O . THR A 1 89 ? -0.658 4.411 -10.814 1.00 93.12 89 THR A O 1
ATOM 672 N N . GLY A 1 90 ? 0.271 3.625 -12.711 1.00 92.44 90 GLY A N 1
ATOM 673 C CA . GLY A 1 90 ? -0.878 2.826 -13.134 1.00 92.44 90 GLY A CA 1
ATOM 674 C C . GLY A 1 90 ? -1.055 1.568 -12.285 1.00 92.44 90 GLY A C 1
ATOM 675 O O . GLY A 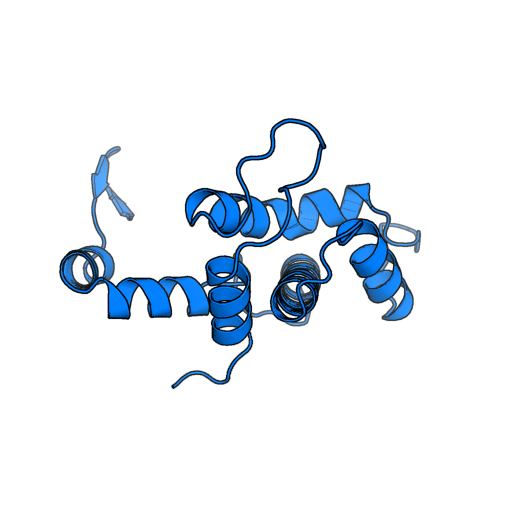1 90 ? -2.142 1.353 -11.757 1.00 92.44 90 GLY A O 1
ATOM 676 N N . LEU A 1 91 ? 0.022 0.798 -12.098 1.00 94.12 91 LEU A N 1
ATOM 677 C CA . LEU A 1 91 ? 0.000 -0.475 -11.364 1.00 94.12 91 LEU A CA 1
ATOM 678 C C . LEU A 1 91 ? -0.495 -0.328 -9.917 1.00 94.12 91 LEU A C 1
ATOM 680 O O . LEU A 1 91 ? -1.254 -1.159 -9.442 1.00 94.12 91 LEU A O 1
ATOM 684 N N . ILE A 1 92 ? -0.110 0.748 -9.223 1.00 94.06 92 ILE A N 1
ATOM 685 C CA . ILE A 1 92 ? -0.494 0.972 -7.815 1.00 94.06 92 ILE A CA 1
ATOM 686 C C . ILE A 1 92 ? -1.729 1.867 -7.6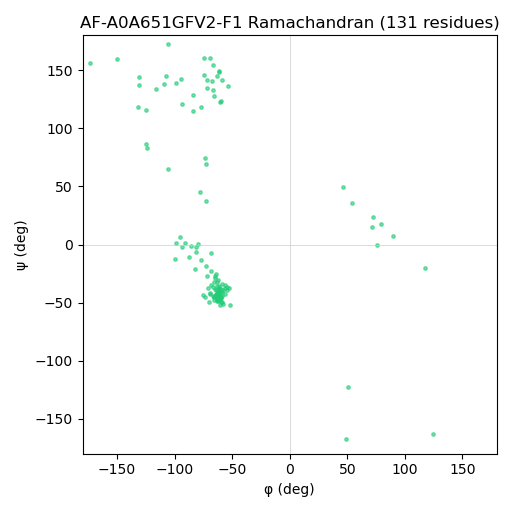53 1.00 94.06 92 ILE A C 1
ATOM 688 O O . ILE A 1 92 ? -2.063 2.274 -6.537 1.00 94.06 92 ILE A O 1
ATOM 692 N N . ALA A 1 93 ? -2.400 2.246 -8.746 1.00 92.19 93 ALA A N 1
ATOM 693 C CA . ALA A 1 93 ? -3.463 3.249 -8.701 1.00 92.19 93 ALA A CA 1
ATOM 694 C C . ALA A 1 93 ? -4.621 2.829 -7.782 1.00 92.19 93 ALA A C 1
ATOM 696 O O . ALA A 1 93 ? -5.145 3.657 -7.031 1.00 92.19 93 ALA A O 1
ATOM 697 N N . ALA A 1 94 ? -5.000 1.549 -7.822 1.00 92.19 94 ALA A N 1
ATOM 698 C CA . ALA A 1 94 ? -6.069 0.999 -6.995 1.00 92.19 94 ALA A CA 1
ATOM 699 C C . ALA A 1 94 ? -5.706 1.020 -5.500 1.00 92.19 94 ALA A C 1
ATOM 701 O O . ALA A 1 94 ? -6.506 1.487 -4.683 1.00 92.19 94 ALA A O 1
ATOM 702 N N . ASP A 1 95 ? -4.483 0.608 -5.157 1.00 93.50 95 ASP A N 1
ATOM 703 C CA . ASP A 1 95 ? -3.962 0.653 -3.788 1.00 93.50 95 ASP A CA 1
ATOM 704 C C . ASP A 1 95 ? -3.922 2.082 -3.256 1.00 93.50 95 ASP A C 1
ATOM 706 O O . ASP A 1 95 ? -4.490 2.379 -2.205 1.00 93.50 95 ASP A O 1
ATOM 710 N N . VAL A 1 96 ? -3.312 3.003 -4.009 1.00 92.00 96 VAL A N 1
ATOM 711 C CA . VAL A 1 96 ? -3.211 4.417 -3.626 1.00 92.00 96 VAL A CA 1
ATOM 712 C C . VAL A 1 96 ? -4.596 5.035 -3.450 1.00 92.00 96 VAL A C 1
ATOM 714 O O . VAL A 1 96 ? -4.799 5.834 -2.533 1.00 92.00 96 VAL A O 1
ATOM 717 N N . HIS A 1 97 ? -5.566 4.677 -4.296 1.00 91.00 97 HIS A N 1
ATOM 718 C CA . HIS A 1 97 ? -6.935 5.163 -4.163 1.00 91.00 97 HIS A CA 1
ATOM 719 C C . HIS A 1 97 ? -7.578 4.699 -2.851 1.00 91.00 97 HIS A C 1
ATOM 721 O O . HIS A 1 97 ? -8.117 5.530 -2.116 1.00 91.00 97 HIS A O 1
ATOM 727 N N . LEU A 1 98 ? -7.484 3.406 -2.528 1.00 90.81 98 LEU A N 1
ATOM 728 C CA . LEU A 1 98 ? -8.003 2.859 -1.274 1.00 90.81 98 LEU A CA 1
ATOM 729 C C . LEU A 1 98 ? -7.300 3.483 -0.061 1.00 90.81 98 LEU A C 1
ATOM 731 O O . LEU A 1 98 ? -7.953 3.979 0.853 1.00 90.81 98 LEU A O 1
ATOM 735 N N . LEU A 1 99 ? -5.971 3.533 -0.072 1.00 92.19 99 LEU A N 1
ATOM 736 C CA . LEU A 1 99 ? -5.160 4.074 1.020 1.00 92.19 99 LEU A CA 1
ATOM 737 C C . LEU A 1 99 ? -5.446 5.563 1.274 1.00 92.19 99 LEU A C 1
ATOM 739 O O . LEU A 1 99 ? -5.543 5.988 2.426 1.00 92.19 99 LEU A O 1
ATOM 743 N N . ARG A 1 100 ? -5.685 6.357 0.221 1.00 89.69 100 ARG A N 1
ATOM 744 C CA . ARG A 1 100 ? -6.160 7.747 0.352 1.00 89.69 100 ARG A CA 1
ATOM 745 C C . ARG A 1 100 ? -7.526 7.838 1.023 1.00 89.69 100 ARG A C 1
ATOM 747 O O . ARG A 1 100 ? -7.715 8.702 1.876 1.00 89.69 100 ARG A O 1
ATOM 754 N N . GLN A 1 101 ? -8.472 6.972 0.656 1.00 88.00 101 GLN A N 1
ATOM 755 C CA . GLN A 1 101 ? -9.796 6.944 1.291 1.00 88.00 101 GLN A CA 1
ATOM 756 C C . GLN A 1 101 ? -9.714 6.587 2.780 1.00 88.00 101 GLN A C 1
ATOM 758 O O . GLN A 1 101 ? -10.506 7.094 3.570 1.00 88.00 101 GLN A O 1
ATOM 763 N N . LEU A 1 102 ? -8.737 5.762 3.161 1.00 89.44 102 LEU A N 1
ATOM 764 C CA . LEU A 1 102 ? -8.479 5.366 4.546 1.00 89.44 102 LEU A CA 1
ATOM 765 C C . LEU A 1 102 ? -7.671 6.397 5.351 1.00 89.44 102 LEU A C 1
ATOM 767 O O . LEU A 1 102 ? -7.440 6.180 6.535 1.00 89.44 102 LEU A O 1
ATOM 771 N N . GLY A 1 103 ? -7.241 7.509 4.744 1.00 90.00 103 GLY A N 1
ATOM 772 C CA . GLY A 1 103 ? -6.440 8.523 5.438 1.00 90.00 103 GLY A CA 1
ATOM 773 C C . GLY A 1 103 ? -4.999 8.088 5.724 1.00 90.00 103 GLY A C 1
ATOM 774 O O . GLY A 1 103 ? -4.360 8.631 6.622 1.00 90.00 103 GLY A O 1
ATOM 775 N N . ALA A 1 104 ? -4.462 7.136 4.952 1.00 91.88 104 ALA A N 1
ATOM 776 C CA . ALA A 1 104 ? -3.085 6.656 5.104 1.00 91.88 104 ALA A CA 1
ATOM 777 C C . ALA A 1 104 ? -2.018 7.704 4.724 1.00 91.88 104 ALA A C 1
ATOM 779 O O . ALA A 1 104 ? -0.827 7.479 4.922 1.00 91.88 104 ALA A O 1
ATOM 780 N N . PHE A 1 105 ? -2.442 8.841 4.175 1.00 89.12 105 PHE A N 1
ATOM 781 C CA . PHE A 1 105 ? -1.584 9.909 3.686 1.00 89.12 105 PHE A CA 1
ATOM 782 C C . PHE A 1 105 ? -2.045 11.258 4.229 1.00 89.12 105 PHE A C 1
ATOM 784 O O . PHE A 1 105 ? -3.249 11.509 4.354 1.00 89.12 105 PHE A O 1
ATOM 791 N N . GLU A 1 106 ? -1.093 12.142 4.511 1.00 85.50 106 GLU A N 1
ATOM 792 C CA . GLU A 1 106 ? -1.389 13.507 4.918 1.00 85.50 106 GLU A CA 1
ATOM 793 C C . GLU A 1 106 ? -2.109 14.281 3.810 1.00 85.50 106 GLU A C 1
ATOM 795 O O . GLU A 1 106 ? -1.853 14.122 2.614 1.00 85.50 106 GLU A O 1
ATOM 800 N N . ARG A 1 107 ? -3.022 15.167 4.219 1.00 70.00 107 ARG A N 1
ATOM 801 C CA . ARG A 1 107 ? -3.776 16.052 3.321 1.00 70.00 107 ARG A CA 1
ATOM 802 C C . ARG A 1 107 ? -2.933 17.250 2.870 1.00 70.00 107 ARG A C 1
ATOM 804 O O . ARG A 1 107 ? -3.435 18.373 2.892 1.00 70.00 107 ARG A O 1
ATOM 811 N N . ASP A 1 108 ? -1.676 17.060 2.478 1.00 61.97 108 ASP A N 1
ATOM 812 C CA . ASP A 1 108 ? -0.928 18.170 1.888 1.00 61.97 108 ASP A CA 1
ATOM 813 C C . ASP A 1 108 ? -1.235 18.286 0.386 1.00 61.97 108 ASP A C 1
ATOM 815 O O . ASP A 1 108 ? -1.211 17.316 -0.369 1.00 61.97 108 ASP A O 1
ATOM 819 N N . ARG A 1 109 ? -1.605 19.497 -0.037 1.00 51.31 109 ARG A N 1
ATOM 820 C CA . ARG A 1 109 ? -2.147 19.814 -1.371 1.00 51.31 109 ARG A CA 1
ATOM 821 C C . ARG A 1 109 ? -1.066 20.204 -2.383 1.00 51.31 109 ARG A C 1
ATOM 823 O O . ARG A 1 109 ? -1.405 20.584 -3.502 1.00 51.31 109 ARG A O 1
ATOM 830 N N . ARG A 1 110 ? 0.212 20.194 -1.990 1.00 54.78 110 ARG A N 1
ATOM 831 C CA . ARG A 1 110 ? 1.291 20.866 -2.736 1.00 54.78 110 ARG A CA 1
ATOM 832 C C . ARG A 1 110 ? 2.150 19.983 -3.636 1.00 54.78 110 ARG A C 1
ATOM 834 O O . ARG A 1 110 ? 2.847 20.538 -4.479 1.00 54.78 110 ARG A O 1
ATOM 841 N N . SER A 1 111 ? 2.093 18.657 -3.541 1.00 51.66 111 SER A N 1
ATOM 842 C CA . SER A 1 111 ? 2.865 17.784 -4.431 1.00 51.66 111 SER A CA 1
ATOM 843 C C . SER A 1 111 ? 1.991 16.695 -5.045 1.00 51.66 111 SER A C 1
ATOM 845 O O . SER A 1 111 ? 1.121 16.108 -4.406 1.00 51.66 111 SER A O 1
ATOM 847 N N . GLY A 1 112 ? 2.192 16.461 -6.342 1.00 56.47 112 GLY A N 1
ATOM 848 C CA . GLY A 1 112 ? 1.542 15.402 -7.103 1.00 56.47 112 GLY A CA 1
ATOM 849 C C . GLY A 1 112 ? 2.097 14.033 -6.729 1.00 56.47 112 GLY A C 1
ATOM 850 O O . GLY A 1 112 ? 2.804 13.434 -7.521 1.00 56.47 112 GLY A O 1
ATOM 851 N N . TRP A 1 113 ? 1.811 13.578 -5.515 1.00 62.41 113 TRP A N 1
ATOM 852 C CA . TRP A 1 113 ? 1.888 12.204 -5.012 1.00 62.41 113 TRP A CA 1
ATOM 853 C C . TRP A 1 113 ? 1.284 12.220 -3.587 1.00 62.41 113 TRP A C 1
ATOM 855 O O . TRP A 1 113 ? 1.152 13.313 -3.043 1.00 62.41 113 TRP A O 1
ATOM 865 N N . PRO A 1 114 ? 0.758 11.127 -2.997 1.00 59.97 114 PRO A N 1
ATOM 866 C CA . PRO A 1 114 ? -0.094 11.218 -1.820 1.00 59.97 114 PRO A CA 1
ATOM 867 C C . PRO A 1 114 ? 0.709 11.550 -0.550 1.00 59.97 114 PRO A C 1
ATOM 869 O O . PRO A 1 114 ? 0.893 10.680 0.273 1.00 59.97 114 PRO A O 1
ATOM 872 N N . GLY A 1 115 ? 1.162 12.794 -0.383 1.00 68.44 115 GLY A N 1
ATOM 873 C CA . GLY A 1 115 ? 1.689 13.348 0.869 1.00 68.44 115 GLY A CA 1
ATOM 874 C C . GLY A 1 115 ? 2.748 12.509 1.600 1.00 68.44 115 GLY A C 1
ATOM 875 O O . GLY A 1 115 ? 3.313 11.550 1.080 1.00 68.44 115 GLY A O 1
ATOM 876 N N . ALA A 1 116 ? 3.023 12.886 2.846 1.00 82.56 116 ALA A N 1
ATOM 877 C CA . ALA A 1 116 ? 3.711 12.006 3.784 1.00 82.56 116 ALA A CA 1
ATOM 878 C C . ALA A 1 116 ? 2.743 10.907 4.261 1.00 82.56 116 ALA A C 1
ATOM 880 O O . ALA A 1 116 ? 1.543 11.154 4.406 1.00 82.56 116 ALA A O 1
ATOM 881 N N . VAL A 1 117 ? 3.240 9.695 4.515 1.00 90.31 117 VAL A N 1
ATOM 882 C CA . VAL A 1 117 ? 2.425 8.624 5.115 1.00 90.31 117 VAL A CA 1
ATOM 883 C C . VAL A 1 117 ? 2.168 8.936 6.585 1.00 90.31 117 VAL A C 1
ATOM 885 O O . VAL A 1 117 ? 3.086 9.287 7.323 1.00 90.31 117 VAL A O 1
ATOM 888 N N . THR A 1 118 ? 0.921 8.775 7.022 1.00 92.88 118 THR A N 1
ATOM 889 C CA . THR A 1 118 ? 0.535 8.970 8.427 1.00 92.88 118 THR A CA 1
ATOM 890 C C . THR A 1 118 ? 1.004 7.803 9.297 1.00 92.88 118 THR A C 1
ATOM 892 O O . THR A 1 118 ? 1.224 6.696 8.806 1.00 92.88 118 THR A O 1
ATOM 895 N N . SER A 1 119 ? 1.086 7.989 10.618 1.00 93.75 119 SER A N 1
ATOM 896 C CA . SER A 1 119 ? 1.348 6.878 11.553 1.00 93.75 119 SER A CA 1
ATOM 897 C C . SER A 1 119 ? 0.377 5.706 11.360 1.00 93.75 119 SER A C 1
ATOM 899 O O . SER A 1 119 ? 0.779 4.542 11.414 1.00 93.75 119 SER A O 1
ATOM 901 N N . ASP A 1 120 ? -0.886 6.016 11.069 1.00 92.00 120 ASP A N 1
ATOM 902 C CA . ASP A 1 120 ? -1.940 5.031 10.827 1.00 92.00 120 ASP A CA 1
ATOM 903 C C . ASP A 1 120 ? -1.740 4.314 9.487 1.00 92.00 120 ASP A C 1
ATOM 905 O O . ASP A 1 120 ? -1.931 3.101 9.402 1.00 92.00 120 ASP A O 1
ATOM 909 N N . GLY A 1 121 ? -1.278 5.029 8.454 1.00 93.88 121 GLY A N 1
ATOM 910 C CA . GLY A 1 121 ? -0.869 4.444 7.177 1.00 93.88 121 GLY A CA 1
ATOM 911 C C . GLY A 1 121 ? 0.308 3.477 7.320 1.00 93.88 121 GLY A C 1
ATOM 912 O O . GLY A 1 121 ? 0.276 2.388 6.746 1.00 93.88 121 GLY A O 1
ATOM 913 N N . ILE A 1 122 ? 1.303 3.818 8.148 1.00 95.50 122 ILE A N 1
ATOM 914 C CA . ILE A 1 122 ? 2.424 2.924 8.483 1.00 95.50 122 ILE A CA 1
ATOM 915 C C . ILE A 1 122 ? 1.904 1.662 9.186 1.00 95.50 122 ILE A C 1
ATOM 917 O O . ILE A 1 122 ? 2.286 0.545 8.828 1.00 95.50 122 ILE A O 1
ATOM 921 N N . ALA A 1 123 ? 1.030 1.818 10.186 1.00 94.81 123 ALA A N 1
ATOM 922 C CA . ALA A 1 123 ? 0.459 0.694 10.927 1.00 94.81 123 ALA A CA 1
ATOM 923 C C . ALA A 1 123 ? -0.375 -0.230 10.023 1.00 94.81 123 ALA A C 1
ATOM 925 O O . ALA A 1 123 ? -0.247 -1.454 10.105 1.00 94.81 123 ALA A O 1
ATOM 926 N N . LEU A 1 124 ? -1.174 0.349 9.123 1.00 94.56 124 LEU A N 1
ATOM 927 C CA . LEU A 1 124 ? -1.963 -0.388 8.140 1.00 94.56 124 LEU A CA 1
ATOM 928 C C . LEU A 1 124 ? -1.068 -1.166 7.169 1.00 94.56 124 LEU A C 1
ATOM 930 O O . LEU A 1 124 ? -1.308 -2.349 6.937 1.00 94.56 124 LEU A O 1
ATOM 934 N N . ALA A 1 125 ? -0.011 -0.536 6.648 1.00 95.50 125 ALA A N 1
ATOM 935 C CA . ALA A 1 125 ? 0.931 -1.183 5.740 1.00 95.50 125 ALA A CA 1
ATOM 936 C C . ALA A 1 125 ? 1.649 -2.368 6.407 1.00 95.50 125 ALA A C 1
ATOM 938 O O . ALA A 1 125 ? 1.736 -3.454 5.835 1.00 95.50 125 ALA A O 1
ATOM 939 N N . ARG A 1 126 ? 2.082 -2.204 7.663 1.00 95.56 126 ARG A N 1
ATOM 940 C CA . ARG A 1 126 ? 2.664 -3.299 8.457 1.00 95.56 126 ARG A CA 1
ATOM 941 C C . ARG A 1 126 ? 1.678 -4.444 8.669 1.00 95.56 126 ARG A C 1
ATOM 943 O O . ARG A 1 126 ? 2.066 -5.604 8.573 1.00 95.56 126 ARG A O 1
ATOM 950 N N . ALA A 1 127 ? 0.411 -4.138 8.934 1.00 94.50 127 ALA A N 1
ATOM 951 C CA . ALA A 1 127 ? -0.622 -5.157 9.087 1.00 94.50 127 ALA A CA 1
ATOM 952 C C . ALA A 1 127 ? -0.956 -5.881 7.777 1.00 94.50 127 ALA A C 1
ATOM 954 O O . ALA A 1 127 ? -1.231 -7.077 7.815 1.00 94.50 127 ALA A O 1
ATOM 955 N N . ALA A 1 128 ? -0.908 -5.188 6.637 1.00 93.69 128 ALA A N 1
ATOM 956 C CA . ALA A 1 128 ? -1.124 -5.789 5.322 1.00 93.69 128 ALA A CA 1
ATOM 957 C C . ALA A 1 128 ? -0.006 -6.775 4.936 1.00 93.69 128 ALA A C 1
ATOM 959 O O . ALA A 1 128 ? -0.279 -7.818 4.344 1.00 93.69 128 ALA A O 1
ATOM 960 N N . LEU A 1 129 ? 1.242 -6.464 5.310 1.00 93.00 129 LEU A N 1
ATOM 961 C CA . LEU A 1 129 ? 2.416 -7.313 5.065 1.00 93.00 129 LEU A CA 1
ATOM 962 C C . LEU A 1 129 ? 2.593 -8.439 6.095 1.00 93.00 129 LEU A C 1
ATOM 964 O O . LEU A 1 129 ? 3.304 -9.409 5.833 1.00 93.00 129 LEU A O 1
ATOM 968 N N . GLY A 1 130 ? 1.990 -8.305 7.277 1.00 86.50 130 GLY A N 1
ATOM 969 C CA . GLY A 1 130 ? 2.081 -9.298 8.341 1.00 86.50 130 GLY A CA 1
ATOM 970 C C . GLY A 1 130 ? 1.400 -10.627 7.980 1.00 86.50 130 GLY A C 1
ATOM 971 O O . GLY A 1 130 ? 0.469 -10.656 7.168 1.00 86.50 130 GLY A O 1
ATOM 972 N N . PRO A 1 131 ? 1.825 -11.748 8.594 1.00 62.16 131 PRO A N 1
ATOM 973 C CA . PRO A 1 131 ? 1.142 -13.021 8.416 1.00 62.16 131 PRO A CA 1
ATOM 974 C C . PRO A 1 131 ? -0.325 -12.892 8.860 1.00 62.16 131 PRO A C 1
ATOM 976 O O . PRO A 1 131 ? -0.609 -12.200 9.846 1.00 62.16 131 PRO A O 1
ATOM 979 N N . PRO A 1 132 ? -1.274 -13.531 8.151 1.00 54.78 132 PRO A N 1
ATOM 980 C CA . PRO A 1 132 ? -2.665 -13.528 8.576 1.00 54.78 132 PRO A CA 1
ATOM 981 C C . PRO A 1 132 ? -2.760 -14.152 9.976 1.00 54.78 132 PRO A C 1
ATOM 983 O O . PRO A 1 132 ? -2.291 -15.270 10.179 1.00 54.78 132 PRO A O 1
ATOM 986 N N . LYS A 1 133 ? -3.324 -13.405 10.931 1.00 50.53 133 LYS A N 1
ATOM 987 C CA . LYS A 1 133 ? -3.756 -13.947 12.227 1.00 50.53 133 LYS A CA 1
ATOM 988 C C . LYS A 1 133 ? -4.951 -14.872 12.054 1.00 50.53 133 LYS A C 1
ATOM 990 O O . LYS A 1 133 ? -5.830 -14.518 11.230 1.00 50.53 133 LYS A O 1
#

Mean predicted aligned error: 6.55 Å